Protein AF-A0A374BM95-F1 (afdb_monomer)

pLDDT: mean 81.32, std 12.07, range [50.84, 96.31]

Solvent-accessible surface area (backbone atoms only — not comparable to full-atom values): 7588 Å² total; per-residue (Å²): 91,77,47,79,44,54,56,94,93,44,78,47,76,45,83,40,52,73,68,56,47,53,52,46,40,61,73,68,69,60,84,88,61,94,84,60,52,72,67,58,49,51,50,50,50,50,54,52,45,38,73,74,55,45,39,85,86,59,47,52,64,56,69,69,45,69,76,52,47,89,35,89,76,71,86,52,97,86,51,96,81,67,72,69,40,59,63,50,66,87,69,42,97,65,4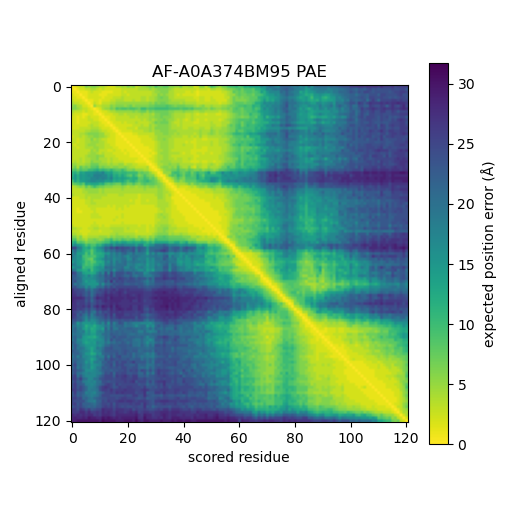7,59,79,82,39,50,70,59,51,51,54,49,53,50,52,54,50,53,56,50,52,56,58,64,75,73,110

Secondary structure (DSSP, 8-state):
-EEEEEETTEEEEEE--HHHHHHHHHHTTPPP-TT--HHHHHHHHHHHHHHHTS-TT--HHHHHHTT-----PPPPTT-S---TTSPPGGGSS-GGGGSHHHHHHHHHHHHHHHHHHHHT-

Foldseek 3Di:
DWAWADDQPDIDTDDDDPVVLVVLCVVLVPDDDPPDDPVNSVVVSNVSCCVPGVDNVPPVVCVVCVQQDQEPDDDDPPDPDDPRRDHDCVPDPDSVVVVVVVVVVVVVVVVVVVVVVVVVD

Structure (mmCIF, N/CA/C/O backbone):
data_AF-A0A374BM95-F1
#
_entry.id   AF-A0A374BM95-F1
#
loop_
_atom_site.group_PDB
_atom_site.id
_atom_site.type_symbol
_atom_site.label_atom_id
_atom_site.label_alt_id
_atom_site.label_comp_id
_atom_site.label_asym_id
_atom_site.label_entity_id
_atom_site.label_seq_id
_atom_site.pdbx_PDB_ins_code
_atom_site.Cartn_x
_atom_site.Cartn_y
_atom_site.Cartn_z
_atom_site.occupancy
_atom_site.B_iso_or_equiv
_atom_site.auth_seq_id
_atom_site.auth_comp_id
_atom_site.auth_asym_id
_atom_site.auth_atom_id
_atom_site.pdbx_PDB_model_num
ATOM 1 N N . MET A 1 1 ? -17.196 -3.790 19.573 1.00 87.88 1 MET A N 1
ATOM 2 C CA . MET A 1 1 ? -17.678 -3.116 18.343 1.00 87.88 1 MET A CA 1
ATOM 3 C C . MET A 1 1 ? -17.538 -3.993 17.095 1.00 87.88 1 MET A C 1
ATOM 5 O O . MET A 1 1 ? -16.773 -4.954 17.103 1.00 87.88 1 MET A O 1
ATOM 9 N N . LYS A 1 2 ? -18.220 -3.632 15.998 1.00 93.00 2 LYS A N 1
ATOM 10 C CA . LYS A 1 2 ? -17.984 -4.173 14.642 1.00 93.00 2 LYS A CA 1
ATOM 11 C C . LYS A 1 2 ? -17.288 -3.119 13.782 1.00 93.00 2 LYS A C 1
ATOM 13 O O . LYS A 1 2 ? -17.934 -2.155 13.382 1.00 93.00 2 LYS A O 1
ATOM 18 N N . LEU A 1 3 ? -15.999 -3.296 13.503 1.00 93.06 3 LEU A N 1
ATOM 19 C CA . LEU A 1 3 ? -15.212 -2.343 12.719 1.00 93.06 3 LEU A CA 1
ATOM 20 C C . LEU A 1 3 ? -15.367 -2.632 11.224 1.00 93.06 3 LEU A C 1
ATOM 22 O O . LEU A 1 3 ? -15.106 -3.749 10.776 1.00 93.06 3 LEU A O 1
ATOM 26 N N . LYS A 1 4 ? -15.754 -1.622 10.445 1.00 92.88 4 LYS A N 1
ATOM 27 C CA . LYS A 1 4 ? -15.789 -1.695 8.981 1.00 92.88 4 LYS A CA 1
ATOM 28 C C . LYS A 1 4 ? -14.457 -1.242 8.404 1.00 92.88 4 LYS A C 1
ATOM 30 O O . LYS A 1 4 ? -13.996 -0.132 8.671 1.00 92.88 4 LYS A O 1
ATOM 35 N N . ILE A 1 5 ? -13.864 -2.081 7.569 1.00 90.06 5 ILE A N 1
ATOM 36 C CA . ILE A 1 5 ? -12.586 -1.826 6.909 1.00 90.06 5 ILE A CA 1
ATOM 37 C C . ILE A 1 5 ? -12.803 -1.913 5.407 1.00 90.06 5 ILE A C 1
ATOM 39 O O . ILE A 1 5 ? -13.452 -2.836 4.916 1.00 90.06 5 ILE A O 1
ATOM 43 N N . ARG A 1 6 ? -12.260 -0.949 4.673 1.00 86.00 6 ARG A N 1
ATOM 44 C CA . ARG A 1 6 ? -12.233 -0.973 3.218 1.00 86.00 6 ARG A CA 1
ATOM 45 C C . ARG A 1 6 ? -10.981 -1.700 2.748 1.00 86.00 6 ARG A C 1
ATOM 47 O O . ARG A 1 6 ? -9.869 -1.283 3.058 1.00 86.00 6 ARG A O 1
ATOM 54 N N . TYR A 1 7 ? -11.173 -2.750 1.964 1.00 80.19 7 TYR A N 1
ATOM 55 C CA . TYR A 1 7 ? -10.114 -3.452 1.257 1.00 80.19 7 TYR A CA 1
ATOM 56 C C . TYR A 1 7 ? -10.366 -3.315 -0.244 1.00 80.19 7 TYR A C 1
ATOM 58 O O . TYR A 1 7 ? -11.381 -3.778 -0.761 1.00 80.19 7 TYR A O 1
ATOM 66 N N . GLU A 1 8 ? -9.476 -2.601 -0.932 1.00 74.62 8 GLU A N 1
ATOM 67 C CA . GLU A 1 8 ? -9.681 -2.140 -2.309 1.00 74.62 8 GLU A CA 1
ATOM 68 C C . GLU A 1 8 ? -11.022 -1.398 -2.510 1.00 74.62 8 GLU A C 1
ATOM 70 O O . GLU A 1 8 ? -11.179 -0.238 -2.107 1.00 74.62 8 GLU A O 1
ATOM 75 N N . ASN A 1 9 ? -11.994 -2.063 -3.136 1.00 77.94 9 ASN A N 1
ATOM 76 C CA . ASN A 1 9 ? -13.311 -1.521 -3.461 1.00 77.94 9 ASN A CA 1
ATOM 77 C C . ASN A 1 9 ? -14.431 -2.096 -2.588 1.00 77.94 9 ASN A C 1
ATOM 79 O O . ASN A 1 9 ? -15.578 -1.672 -2.723 1.00 77.94 9 ASN A O 1
ATOM 83 N N . GLU A 1 10 ? -14.112 -3.021 -1.685 1.00 83.94 10 GLU A N 1
ATOM 84 C CA . GLU A 1 10 ? -15.093 -3.739 -0.878 1.00 83.94 10 GLU A CA 1
ATOM 85 C C . GLU A 1 10 ? -14.935 -3.422 0.610 1.00 83.94 10 GLU A C 1
ATOM 87 O O . GLU A 1 10 ? -13.845 -3.126 1.101 1.00 83.94 10 GLU A O 1
ATOM 92 N N . PHE A 1 11 ? -16.047 -3.480 1.342 1.00 88.31 11 PHE A N 1
ATOM 93 C CA . PHE A 1 11 ? -16.051 -3.326 2.792 1.00 88.31 11 PHE A CA 1
ATOM 94 C C . PHE A 1 11 ? -16.173 -4.688 3.461 1.00 88.31 11 PHE A C 1
ATOM 96 O O . PHE A 1 11 ? -17.111 -5.440 3.203 1.00 88.31 11 PHE A O 1
ATOM 103 N N . GLN A 1 12 ? -15.252 -4.965 4.372 1.00 90.19 12 GLN A N 1
ATOM 104 C CA . GLN A 1 12 ? -15.289 -6.115 5.262 1.00 90.19 12 GLN A CA 1
ATOM 105 C C . GLN A 1 12 ? -15.532 -5.642 6.693 1.00 90.19 12 GLN A C 1
ATOM 107 O O . GLN A 1 12 ? -15.297 -4.481 7.029 1.00 90.19 12 GLN A O 1
ATOM 112 N N . THR A 1 13 ? -16.051 -6.529 7.537 1.00 93.81 13 THR A N 1
ATOM 113 C CA . THR A 1 13 ? -16.344 -6.211 8.938 1.00 93.81 13 THR A CA 1
ATOM 114 C C . THR A 1 13 ? -15.612 -7.187 9.841 1.00 93.81 13 THR A C 1
ATOM 116 O O . THR A 1 13 ? -15.685 -8.393 9.619 1.00 93.81 13 THR A O 1
ATOM 119 N N . ILE A 1 14 ? -14.934 -6.666 10.860 1.00 92.44 14 ILE A N 1
ATOM 120 C CA . ILE A 1 14 ? -14.226 -7.457 11.868 1.00 92.44 14 ILE A CA 1
ATOM 121 C C . ILE A 1 14 ? -14.874 -7.197 13.229 1.00 92.44 14 ILE A C 1
ATOM 123 O O . ILE A 1 14 ? -15.212 -6.059 13.564 1.00 92.44 14 ILE A O 1
ATOM 127 N N . GLU A 1 15 ? -15.083 -8.258 14.003 1.00 93.50 15 GLU A N 1
ATOM 128 C CA . GLU A 1 15 ? -15.558 -8.154 15.382 1.00 93.50 15 GLU A CA 1
ATOM 129 C C . GLU A 1 15 ? -14.369 -7.894 16.309 1.00 93.50 15 GLU A C 1
ATOM 131 O O . GLU A 1 15 ? -13.411 -8.666 16.329 1.00 93.50 15 GLU A O 1
ATOM 136 N N . LEU A 1 16 ? -14.427 -6.788 17.053 1.00 90.44 16 LEU A N 1
ATOM 137 C CA . LEU A 1 16 ? -13.424 -6.422 18.049 1.00 90.44 16 LEU A CA 1
ATOM 138 C C . LEU A 1 16 ? -13.990 -6.647 19.447 1.00 90.44 16 LEU A C 1
ATOM 140 O O . LEU A 1 16 ? -15.101 -6.195 19.763 1.00 90.44 16 LEU A O 1
ATOM 144 N N . ASP A 1 17 ? -13.201 -7.319 20.282 1.00 92.50 17 ASP A N 1
ATOM 145 C CA . ASP A 1 17 ? -13.471 -7.439 21.707 1.00 92.50 17 ASP A CA 1
ATOM 146 C C . ASP A 1 17 ? -13.206 -6.105 22.432 1.00 92.50 17 ASP A C 1
ATOM 148 O O . ASP A 1 17 ? -12.720 -5.128 21.850 1.00 92.50 17 ASP A O 1
ATOM 152 N N . ALA A 1 18 ? -13.582 -6.031 23.711 1.00 87.94 18 ALA A N 1
ATOM 153 C CA . ALA A 1 18 ? -13.440 -4.802 24.495 1.00 87.94 18 ALA A CA 1
ATOM 154 C C . ALA A 1 18 ? -11.975 -4.342 24.571 1.00 87.94 18 ALA A C 1
ATOM 156 O O . ALA A 1 18 ? -11.683 -3.168 24.371 1.00 87.94 18 ALA A O 1
ATOM 157 N N . LYS A 1 19 ? -11.049 -5.290 24.758 1.00 89.38 19 LYS A N 1
ATOM 158 C CA . LYS A 1 19 ? -9.620 -5.000 24.864 1.00 89.38 19 LYS A CA 1
ATOM 159 C C . LYS A 1 19 ? -9.053 -4.433 23.561 1.00 89.38 19 LYS A C 1
ATOM 161 O O . LYS A 1 19 ? -8.367 -3.417 23.593 1.00 89.38 19 LYS A O 1
ATOM 166 N N . ALA A 1 20 ? -9.365 -5.046 22.420 1.00 89.12 20 ALA A N 1
ATOM 167 C CA . ALA A 1 20 ? -8.939 -4.549 21.118 1.00 89.12 20 ALA A CA 1
ATOM 168 C C . ALA A 1 20 ? -9.574 -3.192 20.798 1.00 89.12 20 ALA A C 1
ATOM 170 O O . ALA A 1 20 ? -8.936 -2.360 20.165 1.00 89.12 20 ALA A O 1
ATOM 171 N N . THR A 1 21 ? -10.806 -2.942 21.251 1.00 87.00 21 THR A N 1
ATOM 172 C CA . THR A 1 21 ? -11.469 -1.638 21.091 1.00 87.00 21 THR A CA 1
ATOM 173 C C . THR A 1 21 ? -10.721 -0.536 21.856 1.00 87.00 21 THR A C 1
ATOM 175 O O . THR A 1 21 ? -10.481 0.536 21.299 1.00 87.00 21 THR A O 1
ATOM 178 N N . ASP A 1 22 ? -10.276 -0.810 23.084 1.00 86.94 22 ASP A N 1
ATOM 179 C CA . ASP A 1 22 ? -9.475 0.130 23.881 1.00 86.94 22 ASP A CA 1
ATOM 180 C C . ASP A 1 22 ? -8.078 0.350 23.275 1.00 86.94 22 ASP A C 1
ATOM 182 O O . ASP A 1 22 ? -7.613 1.485 23.153 1.00 86.94 22 ASP A O 1
ATOM 186 N N . GLU A 1 23 ? -7.414 -0.721 22.829 1.00 89.12 23 GLU A N 1
ATOM 187 C CA . GLU A 1 23 ? -6.131 -0.629 22.117 1.00 89.12 23 GLU A CA 1
ATOM 188 C C . GLU A 1 23 ? -6.268 0.207 20.836 1.00 89.12 23 GLU A C 1
ATOM 190 O O . GLU A 1 23 ? -5.408 1.040 20.536 1.00 89.12 23 GLU A O 1
ATOM 195 N N . MET A 1 24 ? -7.373 0.049 20.105 1.00 88.38 24 MET A N 1
ATOM 196 C CA . MET A 1 24 ? -7.688 0.826 18.908 1.00 88.38 24 MET A CA 1
ATOM 197 C C . MET A 1 24 ? -7.868 2.315 19.214 1.00 88.38 24 MET A C 1
ATOM 199 O O . MET A 1 24 ? -7.357 3.160 18.479 1.00 88.38 24 MET A O 1
ATOM 203 N N . TRP A 1 25 ? -8.561 2.641 20.307 1.00 88.88 25 TRP A N 1
ATOM 204 C CA . TRP A 1 25 ? -8.761 4.018 20.763 1.00 88.88 25 TRP A CA 1
ATOM 205 C C . TRP A 1 25 ? -7.428 4.731 21.004 1.00 88.88 25 TRP A C 1
ATOM 207 O O . TRP A 1 25 ? -7.201 5.834 20.500 1.00 88.88 25 TRP A O 1
ATOM 217 N N . VAL A 1 26 ? -6.517 4.061 21.718 1.00 88.06 26 VAL A N 1
ATOM 218 C CA . VAL A 1 26 ? -5.157 4.556 21.973 1.00 88.06 26 VAL A CA 1
ATOM 219 C C . VAL A 1 26 ? -4.368 4.672 20.667 1.00 88.06 26 VAL A C 1
ATOM 221 O O . VAL A 1 26 ? -3.720 5.689 20.424 1.00 88.06 26 VAL A O 1
ATOM 224 N N . SER A 1 27 ? -4.458 3.666 19.794 1.00 88.12 27 SER A N 1
ATOM 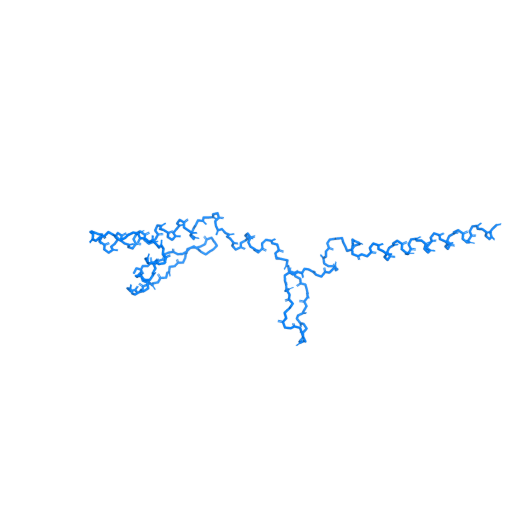225 C CA . SER A 1 27 ? -3.748 3.633 18.507 1.00 88.12 27 SER A CA 1
ATOM 226 C C . SER A 1 27 ? -4.148 4.784 17.581 1.00 88.12 27 SER A C 1
ATOM 228 O O . SER A 1 27 ? -3.307 5.339 16.876 1.00 88.12 27 SER A O 1
ATOM 230 N N . LEU A 1 28 ? -5.424 5.169 17.603 1.00 87.75 28 LEU A N 1
ATOM 231 C CA . LEU A 1 28 ? -5.970 6.274 16.814 1.00 87.75 28 LEU A CA 1
ATOM 232 C C . LEU A 1 28 ? -5.760 7.647 17.469 1.00 87.75 28 LEU A C 1
ATOM 234 O O . LEU A 1 28 ? -6.156 8.653 16.883 1.00 87.75 28 LEU A O 1
ATOM 238 N N . SER A 1 29 ? -5.108 7.700 18.639 1.00 87.88 29 SER A N 1
ATOM 239 C CA . SER A 1 29 ? -4.824 8.938 19.379 1.00 87.88 29 SER A CA 1
ATOM 240 C C . SER A 1 29 ? -6.080 9.785 19.608 1.00 87.88 29 SER A C 1
ATOM 242 O O . SER A 1 29 ? -6.075 10.994 19.380 1.00 87.88 29 SER A O 1
ATOM 244 N N . LEU A 1 30 ? -7.177 9.134 20.003 1.00 86.12 30 LEU A N 1
ATOM 245 C CA . LEU A 1 30 ? -8.449 9.801 20.265 1.00 86.12 30 LEU A CA 1
ATOM 246 C C . LEU A 1 30 ? -8.468 10.406 21.671 1.00 86.12 30 LEU A C 1
ATOM 248 O O . LEU A 1 30 ? -8.124 9.740 22.651 1.00 86.12 30 LEU A O 1
ATOM 252 N N . ASP A 1 31 ? -8.900 11.663 21.762 1.00 81.50 31 ASP A N 1
ATOM 253 C CA . ASP A 1 31 ? -9.038 12.368 23.035 1.00 81.50 31 ASP A CA 1
ATOM 254 C C . ASP A 1 31 ? -10.092 11.687 23.916 1.00 81.50 31 ASP A C 1
ATOM 256 O O . ASP A 1 31 ? -11.180 11.342 23.457 1.00 81.50 31 ASP A O 1
ATOM 260 N N . CYS A 1 32 ? -9.762 11.482 25.191 1.00 65.19 32 CYS A N 1
ATOM 261 C CA . CYS A 1 32 ? -10.669 10.861 26.149 1.00 65.19 32 CYS A CA 1
ATOM 262 C C . CYS A 1 32 ? -11.636 11.912 26.702 1.00 65.19 32 CYS A C 1
ATOM 264 O O . CYS A 1 32 ? -11.207 12.844 27.381 1.00 65.19 32 CYS A O 1
ATOM 266 N N . ASP A 1 33 ? -12.930 11.741 26.441 1.00 71.81 33 ASP A N 1
ATOM 267 C CA . ASP A 1 33 ? -13.988 12.458 27.149 1.00 71.81 33 ASP A CA 1
ATOM 268 C C . ASP A 1 33 ? -14.712 11.471 28.075 1.00 71.81 33 ASP A C 1
ATOM 270 O O . ASP A 1 33 ? -15.293 10.474 27.632 1.00 71.81 33 ASP A O 1
ATOM 274 N N . ASP A 1 34 ? -14.633 11.735 29.381 1.00 68.00 34 ASP A N 1
ATOM 275 C CA . ASP A 1 34 ? -15.210 10.897 30.439 1.00 68.00 34 ASP A CA 1
ATOM 276 C C . ASP A 1 34 ? -16.746 10.824 30.366 1.00 68.00 34 ASP A C 1
ATOM 278 O O . ASP A 1 34 ? -17.346 9.926 30.956 1.00 68.00 34 ASP A O 1
ATOM 282 N N . ASN A 1 35 ? -17.391 11.728 29.618 1.00 75.56 35 ASN A N 1
ATOM 283 C CA . ASN A 1 35 ? -18.844 11.746 29.439 1.00 75.56 35 ASN A CA 1
ATOM 284 C C . ASN A 1 35 ? -19.337 10.979 28.203 1.00 75.56 35 ASN A C 1
ATOM 286 O O . ASN A 1 35 ? -20.548 10.916 27.985 1.00 75.56 35 ASN A O 1
ATOM 290 N N . MET A 1 36 ? -18.445 10.400 27.393 1.00 78.44 36 MET A N 1
ATOM 291 C CA . MET A 1 36 ? -18.857 9.675 26.190 1.00 78.44 36 MET A CA 1
ATOM 292 C C . MET A 1 36 ? -19.421 8.294 26.510 1.00 78.44 36 MET A C 1
ATOM 294 O O . MET A 1 36 ? -18.798 7.467 27.186 1.00 78.44 36 MET A O 1
ATOM 298 N N . THR A 1 37 ? -20.582 8.011 25.931 1.00 85.62 37 THR A N 1
ATOM 299 C CA . THR A 1 37 ? -21.182 6.679 25.921 1.00 85.62 37 THR A CA 1
ATOM 300 C C . THR A 1 37 ? -20.356 5.702 25.080 1.00 85.62 37 THR A C 1
ATOM 302 O O . THR A 1 37 ? -19.570 6.089 24.213 1.00 85.62 37 THR A O 1
ATOM 305 N N . GLN A 1 38 ? -20.550 4.400 25.310 1.00 83.88 38 GLN A N 1
ATOM 306 C CA . GLN A 1 38 ? -19.851 3.362 24.547 1.00 83.88 38 GLN A CA 1
ATOM 307 C C . GLN A 1 38 ? -20.130 3.471 23.040 1.00 83.88 38 GLN A C 1
ATOM 309 O O . GLN A 1 38 ? -19.211 3.335 22.240 1.00 83.88 38 GLN A O 1
ATOM 314 N N . GLU A 1 39 ? -21.371 3.761 22.644 1.00 86.50 39 GLU A N 1
ATOM 315 C CA . GLU A 1 39 ? -21.749 3.904 21.232 1.00 86.50 39 GLU A CA 1
ATOM 316 C C . GLU A 1 39 ? -21.048 5.095 20.565 1.00 86.50 39 GLU A C 1
ATOM 318 O O . GLU A 1 39 ? -20.546 4.974 19.448 1.00 86.50 39 GLU A O 1
ATOM 323 N N . GLU A 1 40 ? -20.941 6.228 21.262 1.00 88.81 40 GLU A N 1
ATOM 324 C CA . GLU A 1 40 ? -20.216 7.401 20.762 1.00 88.81 40 GLU A CA 1
ATOM 325 C C . GLU A 1 40 ? -18.723 7.111 20.598 1.00 88.81 40 GLU A C 1
ATOM 327 O O . GLU A 1 40 ? -18.112 7.561 19.624 1.00 88.81 40 GLU A O 1
ATOM 332 N N . LYS A 1 41 ? -18.137 6.317 21.503 1.00 85.81 41 LYS A N 1
ATOM 333 C CA . LYS A 1 41 ? -16.750 5.862 21.369 1.00 85.81 41 LYS A CA 1
ATOM 334 C C . LYS A 1 41 ? -16.578 4.969 20.141 1.00 85.81 41 LYS A C 1
ATOM 336 O O . LYS A 1 41 ? -15.717 5.222 19.300 1.00 85.81 41 LYS A O 1
ATOM 341 N N . GLU A 1 42 ? -17.426 3.959 19.973 1.00 90.62 42 GLU A N 1
ATOM 342 C CA . GLU A 1 42 ? -17.363 3.078 18.801 1.00 90.62 42 GLU A C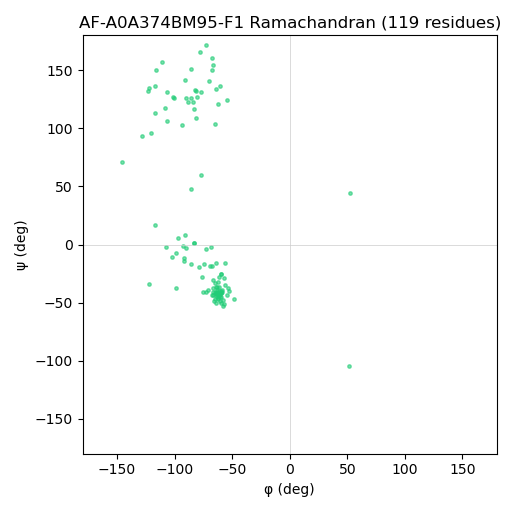A 1
ATOM 343 C C . GLU A 1 42 ? -17.521 3.865 17.486 1.00 90.62 42 GLU A C 1
ATOM 345 O O . GLU A 1 42 ? -16.791 3.625 16.518 1.00 90.62 42 GLU A O 1
ATOM 350 N N . GLN A 1 43 ? -18.403 4.868 17.465 1.00 91.31 43 GLN A N 1
ATOM 351 C CA . GLN A 1 43 ? -18.592 5.747 16.313 1.00 91.31 43 GLN A CA 1
ATOM 352 C C . GLN A 1 43 ? -17.366 6.633 16.044 1.00 91.31 43 GLN A C 1
ATOM 354 O O . GLN A 1 43 ? -16.980 6.813 14.886 1.00 91.31 43 GLN A O 1
ATOM 359 N N . ALA A 1 44 ? -16.728 7.175 17.084 1.00 91.38 44 ALA A N 1
ATOM 360 C CA . ALA A 1 44 ? -15.515 7.978 16.950 1.00 91.38 44 ALA A CA 1
ATOM 361 C C . ALA A 1 44 ? -14.340 7.153 16.401 1.00 91.38 44 ALA A C 1
ATOM 363 O O . ALA A 1 44 ? -13.655 7.615 15.484 1.00 91.38 44 ALA A O 1
ATOM 364 N N . ILE A 1 45 ? -14.168 5.912 16.876 1.00 92.00 45 ILE A N 1
ATOM 365 C CA . ILE A 1 45 ? -13.185 4.959 16.335 1.00 92.00 45 ILE A CA 1
ATOM 366 C C . ILE A 1 45 ? -13.436 4.737 14.845 1.00 92.00 45 ILE A C 1
ATOM 368 O O . ILE A 1 45 ? -12.514 4.880 14.040 1.00 92.00 45 ILE A O 1
ATOM 372 N N . GLN A 1 46 ? -14.677 4.424 14.457 1.00 94.12 46 GLN A N 1
ATOM 373 C CA . GLN A 1 46 ? -15.003 4.162 13.056 1.00 94.12 46 GLN A CA 1
ATOM 374 C C . GLN A 1 46 ? -14.741 5.391 12.175 1.00 94.12 46 GLN A C 1
ATOM 376 O O . GLN A 1 46 ? -14.127 5.266 11.119 1.00 94.12 46 GLN A O 1
ATOM 381 N N . ASN A 1 47 ? -15.134 6.585 12.623 1.00 92.56 47 ASN A N 1
ATOM 382 C CA . ASN A 1 47 ? -14.921 7.827 11.877 1.00 92.56 47 ASN A CA 1
ATOM 383 C C . ASN A 1 47 ? -13.426 8.143 11.693 1.00 92.56 47 ASN A C 1
ATOM 385 O O . ASN A 1 47 ? -13.002 8.570 10.614 1.00 92.56 47 ASN A O 1
ATOM 389 N N . ALA A 1 48 ? -12.617 7.947 12.736 1.00 92.00 48 ALA A N 1
ATOM 390 C CA . ALA A 1 48 ? -11.175 8.154 12.671 1.00 92.00 48 ALA A CA 1
ATOM 391 C C . ALA A 1 48 ? -10.502 7.133 11.746 1.00 92.00 48 ALA A C 1
ATOM 393 O O . ALA A 1 48 ? -9.703 7.516 10.885 1.00 92.00 48 ALA A O 1
ATOM 394 N N . TRP A 1 49 ? -10.900 5.862 11.842 1.00 90.50 49 TRP A N 1
ATOM 395 C CA . TRP A 1 49 ? -10.447 4.812 10.937 1.00 90.50 49 TRP A CA 1
ATOM 396 C C . TRP A 1 49 ? -10.815 5.117 9.484 1.00 90.50 49 TRP A C 1
ATOM 398 O O . TRP A 1 49 ? -9.966 5.031 8.597 1.00 90.50 49 TRP A O 1
ATOM 408 N N . ASP A 1 50 ? -12.046 5.557 9.225 1.00 89.88 50 ASP A N 1
ATOM 409 C CA . ASP A 1 50 ? -12.498 5.894 7.878 1.00 89.88 50 ASP A CA 1
ATOM 410 C C . ASP A 1 50 ? -11.681 7.039 7.278 1.00 89.88 50 ASP A C 1
ATOM 412 O O . ASP A 1 50 ? -11.257 6.993 6.119 1.00 89.88 50 ASP A O 1
ATOM 416 N N . LYS A 1 51 ? -11.407 8.058 8.097 1.00 88.31 51 LYS A N 1
ATOM 417 C CA . LYS A 1 51 ? -10.622 9.227 7.705 1.00 88.31 51 LYS A CA 1
ATOM 418 C C . LYS A 1 51 ? -9.164 8.881 7.420 1.00 88.31 51 LYS A C 1
ATOM 420 O O . LYS A 1 51 ? -8.561 9.584 6.611 1.00 88.31 51 LYS A O 1
ATOM 425 N N . GLN A 1 52 ? -8.588 7.874 8.067 1.00 84.88 52 GLN A N 1
ATOM 426 C CA . GLN A 1 52 ? -7.169 7.549 7.924 1.00 84.88 52 GLN A CA 1
ATOM 427 C C . GLN A 1 52 ? -6.910 6.401 6.942 1.00 84.88 52 GLN A C 1
ATOM 429 O O . GLN A 1 52 ? -5.948 6.466 6.178 1.00 84.88 52 GLN A O 1
ATOM 434 N N . TYR A 1 53 ? -7.784 5.395 6.923 1.00 84.12 53 TYR A N 1
ATOM 435 C CA . TYR A 1 53 ? -7.552 4.122 6.240 1.00 84.12 53 TYR A CA 1
ATOM 436 C C . TYR A 1 53 ? -8.616 3.773 5.190 1.00 84.12 53 TYR A C 1
ATOM 438 O O . TYR A 1 53 ? -8.247 3.231 4.153 1.00 84.12 53 TYR A O 1
ATOM 446 N N . ASN A 1 54 ? -9.899 4.130 5.369 1.00 87.25 54 ASN A N 1
ATOM 447 C CA . ASN A 1 54 ? -10.949 3.769 4.390 1.00 87.25 54 ASN A CA 1
ATOM 448 C C . ASN A 1 54 ? -11.199 4.819 3.287 1.00 87.25 54 ASN A C 1
ATOM 450 O O . ASN A 1 54 ? -12.153 4.684 2.508 1.00 87.25 54 ASN A O 1
ATOM 454 N N . ARG A 1 55 ? -10.371 5.868 3.178 1.00 81.62 55 ARG A N 1
ATOM 455 C CA . ARG A 1 55 ? -10.525 6.860 2.101 1.00 81.62 55 ARG A CA 1
ATOM 456 C C . ARG A 1 55 ? -10.370 6.198 0.723 1.00 81.62 55 ARG A C 1
ATOM 458 O O . ARG A 1 55 ? -9.406 5.461 0.527 1.00 81.62 55 ARG A O 1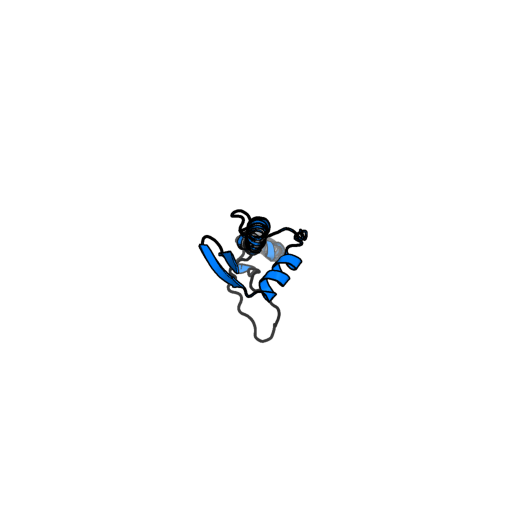
ATOM 465 N N . PRO A 1 56 ? -11.236 6.522 -0.260 1.00 70.56 56 PRO A N 1
ATOM 466 C CA . PRO A 1 56 ? -11.119 6.003 -1.629 1.00 70.56 56 PRO A CA 1
ATOM 467 C C . PRO A 1 56 ? -9.764 6.316 -2.265 1.00 70.56 56 PRO A C 1
ATOM 469 O O . PRO A 1 56 ? -9.215 5.498 -2.996 1.00 70.56 56 PRO A O 1
ATOM 472 N N . ASP A 1 57 ? -9.215 7.484 -1.938 1.00 65.94 57 ASP A N 1
ATOM 473 C CA . ASP A 1 57 ? -7.973 7.984 -2.522 1.00 65.94 57 ASP A CA 1
ATOM 474 C C . ASP A 1 57 ? -6.730 7.339 -1.892 1.00 65.94 57 ASP A C 1
ATOM 476 O O . ASP A 1 57 ? -5.652 7.340 -2.487 1.00 65.94 57 ASP A O 1
ATOM 480 N N . TYR A 1 58 ? -6.870 6.751 -0.696 1.00 57.16 58 TYR A N 1
ATOM 48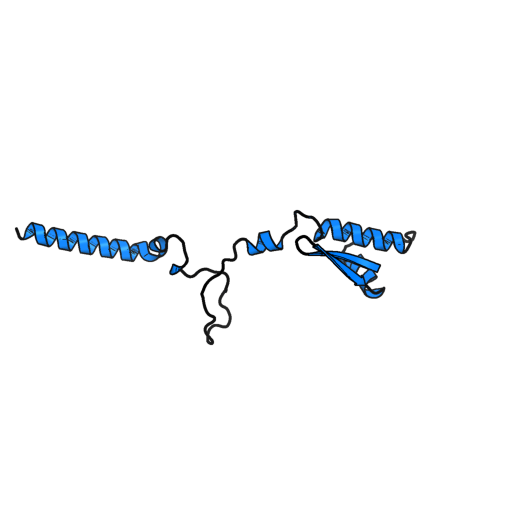1 C CA . TYR A 1 58 ? -5.810 6.018 -0.001 1.00 57.16 58 TYR A CA 1
ATOM 482 C C . TYR A 1 58 ? -5.770 4.559 -0.455 1.00 57.16 58 TYR A C 1
ATOM 484 O O . TYR A 1 58 ? -5.594 3.628 0.325 1.00 57.16 58 TYR A O 1
ATOM 492 N N . ASN A 1 59 ? -5.803 4.356 -1.769 1.00 58.31 59 ASN A N 1
ATOM 493 C CA . ASN A 1 59 ? -5.289 3.136 -2.362 1.00 58.31 59 ASN A CA 1
ATOM 494 C C . ASN A 1 59 ? -3.747 3.186 -2.395 1.00 58.31 59 ASN A C 1
ATOM 496 O O . ASN A 1 59 ? -3.096 3.170 -3.445 1.00 58.31 59 ASN A O 1
ATOM 500 N N . ASN A 1 60 ? -3.146 3.315 -1.208 1.00 59.09 60 ASN A N 1
ATOM 501 C CA . ASN A 1 60 ? -1.695 3.344 -1.039 1.00 59.09 60 ASN A CA 1
ATOM 502 C C . ASN A 1 60 ? -1.053 2.061 -1.550 1.00 59.09 60 ASN A C 1
ATOM 504 O O . ASN A 1 60 ? 0.097 2.104 -1.974 1.00 59.09 60 ASN A O 1
ATOM 508 N N . TRP A 1 61 ? -1.801 0.955 -1.567 1.00 63.03 61 TRP A N 1
ATOM 509 C CA . TRP A 1 61 ? -1.364 -0.286 -2.182 1.00 63.03 61 TRP A CA 1
ATOM 510 C C . TRP A 1 61 ? -1.034 -0.081 -3.657 1.00 63.03 61 TRP A C 1
ATOM 512 O O . TRP A 1 61 ? 0.090 -0.353 -4.067 1.00 63.03 61 TRP A O 1
ATOM 522 N N . HIS A 1 62 ? -1.937 0.495 -4.451 1.00 63.78 62 HIS A N 1
ATOM 523 C CA . HIS A 1 62 ? -1.623 0.789 -5.847 1.00 63.78 62 HIS A CA 1
ATOM 524 C C . HIS A 1 62 ? -0.538 1.857 -5.976 1.00 63.78 62 HIS A C 1
ATOM 526 O O . HIS A 1 62 ? 0.337 1.717 -6.819 1.00 63.78 62 HIS A O 1
ATOM 532 N N . LYS A 1 63 ? -0.509 2.892 -5.125 1.00 65.00 63 LYS A N 1
ATOM 533 C CA . LYS A 1 63 ? 0.566 3.904 -5.167 1.00 65.00 63 LYS A CA 1
ATOM 534 C C . LYS A 1 63 ? 1.950 3.300 -4.900 1.00 65.00 63 LYS A C 1
ATOM 536 O O . LYS A 1 63 ? 2.910 3.706 -5.556 1.00 65.00 63 LYS A O 1
ATOM 541 N N . PHE A 1 64 ? 2.044 2.367 -3.957 1.00 66.12 64 PHE A N 1
ATOM 542 C CA . PHE A 1 64 ? 3.268 1.670 -3.566 1.00 66.12 64 PHE A CA 1
ATOM 543 C C . PHE A 1 64 ? 3.672 0.610 -4.597 1.00 66.12 64 PHE A C 1
ATOM 545 O O . PHE A 1 64 ? 4.841 0.523 -4.958 1.00 66.12 64 PHE A O 1
ATOM 552 N N . ASN A 1 65 ? 2.703 -0.130 -5.141 1.00 67.88 65 ASN A N 1
ATOM 553 C CA . ASN A 1 65 ? 2.948 -1.196 -6.110 1.00 67.88 65 ASN A CA 1
ATOM 554 C C . ASN A 1 65 ? 2.924 -0.724 -7.579 1.00 67.88 65 ASN A C 1
ATOM 556 O O . ASN A 1 65 ? 3.237 -1.520 -8.452 1.00 67.88 65 ASN A O 1
ATOM 560 N N . ARG A 1 66 ? 2.630 0.551 -7.895 1.00 66.00 66 ARG A N 1
ATOM 561 C CA . ARG A 1 66 ? 2.571 1.040 -9.297 1.00 66.00 66 ARG A CA 1
ATOM 562 C C . ARG A 1 66 ? 3.878 0.883 -10.074 1.00 66.00 66 ARG A C 1
ATOM 564 O O . ARG A 1 66 ? 3.854 0.868 -11.297 1.00 66.00 66 ARG A O 1
ATOM 571 N N . HIS A 1 67 ? 5.000 0.848 -9.357 1.00 68.19 67 HIS A N 1
ATOM 572 C CA . HIS A 1 67 ? 6.344 0.715 -9.925 1.00 68.19 67 HIS A CA 1
ATOM 573 C C . HIS A 1 67 ? 6.868 -0.713 -9.863 1.00 68.19 67 HIS A C 1
ATOM 575 O O . HIS A 1 67 ? 7.940 -0.989 -10.388 1.0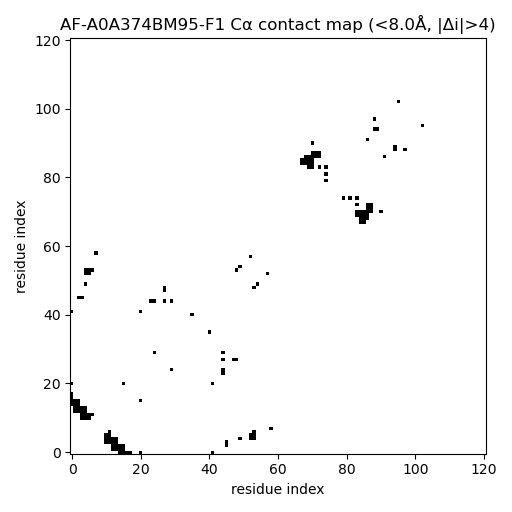0 68.19 67 HIS A O 1
ATOM 581 N N . ARG A 1 68 ? 6.138 -1.608 -9.193 1.00 69.25 68 ARG A N 1
ATOM 582 C CA . ARG A 1 68 ? 6.513 -3.009 -9.100 1.00 69.25 68 ARG A CA 1
ATOM 583 C C . ARG A 1 68 ? 6.065 -3.694 -10.380 1.00 69.25 68 ARG A C 1
ATOM 585 O O . ARG A 1 68 ? 4.869 -3.827 -10.636 1.00 69.25 68 ARG A O 1
ATOM 592 N N . GLY A 1 69 ? 7.038 -4.045 -11.212 1.00 67.12 69 GLY A N 1
ATOM 593 C CA . GLY A 1 69 ? 6.805 -4.830 -12.413 1.00 67.12 69 GLY A CA 1
ATOM 594 C C . GLY A 1 69 ? 6.634 -6.309 -12.079 1.00 67.12 69 GLY A C 1
ATOM 595 O O . GLY A 1 69 ? 6.972 -6.762 -10.988 1.00 67.12 69 GLY A O 1
ATOM 596 N N . PHE A 1 70 ? 6.131 -7.068 -13.049 1.00 68.12 70 PHE A N 1
ATOM 597 C CA . PHE A 1 70 ? 6.229 -8.523 -13.030 1.00 68.12 70 PHE A CA 1
ATOM 598 C C . PHE A 1 70 ? 7.480 -8.910 -13.816 1.00 68.12 70 PHE A C 1
ATOM 600 O O . PHE A 1 70 ? 7.470 -8.853 -15.046 1.00 68.12 70 PHE A O 1
ATOM 607 N N . THR A 1 71 ? 8.556 -9.262 -13.118 1.00 73.75 71 THR A N 1
ATOM 608 C CA . THR A 1 71 ? 9.743 -9.841 -13.756 1.00 73.75 71 THR A CA 1
ATOM 609 C C . THR A 1 71 ? 9.587 -11.355 -13.908 1.00 73.75 71 THR A C 1
ATOM 611 O O . THR A 1 71 ? 8.929 -12.020 -13.109 1.00 73.75 71 THR A O 1
ATOM 614 N N . ARG A 1 72 ? 10.218 -11.931 -14.931 1.00 74.56 72 ARG A N 1
ATOM 615 C CA . ARG A 1 72 ? 10.383 -13.381 -15.107 1.00 74.56 72 ARG A CA 1
ATOM 616 C C . ARG A 1 72 ? 11.574 -13.929 -14.318 1.00 74.56 72 ARG A C 1
ATOM 618 O O . ARG A 1 72 ? 11.862 -15.124 -14.424 1.00 74.56 72 ARG A O 1
ATOM 625 N N . LYS A 1 73 ? 12.293 -13.081 -13.573 1.00 71.81 73 LYS A N 1
ATOM 626 C CA . LYS A 1 73 ? 13.433 -13.472 -12.739 1.00 71.81 73 LYS A CA 1
ATOM 627 C C . LYS A 1 73 ? 13.015 -14.588 -11.782 1.00 71.81 73 LYS A C 1
ATOM 629 O O . LYS A 1 73 ? 12.050 -14.459 -11.037 1.00 71.81 73 LYS A O 1
ATOM 634 N N . LYS A 1 74 ? 13.736 -15.706 -11.828 1.00 66.62 74 LYS A N 1
ATOM 635 C CA . LYS A 1 74 ? 13.553 -16.819 -10.892 1.00 66.62 74 LYS A CA 1
ATOM 636 C C . LYS A 1 74 ? 14.486 -16.618 -9.706 1.00 66.62 74 LYS A C 1
ATOM 638 O O . LYS A 1 74 ? 15.626 -16.197 -9.904 1.00 66.62 74 LYS A O 1
ATOM 643 N N . LEU A 1 75 ? 14.014 -16.936 -8.503 1.00 62.59 75 LEU A N 1
ATOM 644 C CA . LEU A 1 75 ? 14.875 -16.992 -7.328 1.00 62.59 75 LEU A CA 1
ATOM 645 C C . LEU A 1 75 ? 15.932 -18.081 -7.559 1.00 62.59 75 LEU A C 1
ATOM 647 O O . LEU A 1 75 ? 15.586 -19.236 -7.809 1.00 62.59 75 LEU A O 1
ATOM 651 N N . ASP A 1 76 ? 17.208 -17.709 -7.532 1.00 62.31 76 ASP A N 1
ATOM 652 C CA . ASP A 1 76 ? 18.302 -18.678 -7.518 1.00 62.31 76 ASP A CA 1
ATOM 653 C C . ASP A 1 76 ? 18.478 -19.156 -6.070 1.00 62.31 76 ASP A C 1
ATOM 655 O O . ASP A 1 76 ? 18.532 -18.328 -5.158 1.00 62.31 76 ASP A O 1
ATOM 659 N N . GLU A 1 77 ? 18.580 -20.469 -5.835 1.00 61.56 77 GLU A N 1
ATOM 660 C CA . GLU A 1 77 ? 18.684 -21.076 -4.490 1.00 61.56 77 GLU A CA 1
ATOM 661 C C . GLU A 1 77 ? 19.874 -20.529 -3.674 1.00 61.56 77 GLU A C 1
ATOM 663 O O . GLU A 1 77 ? 19.944 -20.698 -2.457 1.00 61.56 77 GLU A O 1
ATOM 668 N N . LYS A 1 78 ? 20.823 -19.857 -4.337 1.00 62.09 78 LYS A N 1
ATOM 669 C CA . LYS A 1 78 ? 22.005 -19.235 -3.730 1.00 62.09 78 LYS A CA 1
ATOM 670 C C . LYS A 1 78 ? 21.831 -17.770 -3.320 1.00 62.09 78 LYS A C 1
ATOM 672 O O . LYS A 1 78 ? 22.691 -17.267 -2.596 1.00 62.09 78 LYS A O 1
ATOM 677 N N . ILE A 1 79 ? 20.784 -17.068 -3.763 1.00 57.69 79 ILE A N 1
ATOM 678 C CA . ILE A 1 79 ? 20.619 -15.626 -3.522 1.00 57.69 79 ILE A CA 1
ATOM 679 C C . ILE A 1 79 ? 19.322 -15.378 -2.747 1.00 57.69 79 ILE A C 1
ATOM 681 O O . ILE A 1 79 ? 18.245 -15.247 -3.313 1.00 57.69 79 ILE A O 1
ATOM 685 N N . ASN A 1 80 ? 19.449 -15.262 -1.424 1.00 56.44 80 ASN A N 1
ATOM 686 C CA . ASN A 1 80 ? 18.321 -15.097 -0.496 1.00 56.44 80 ASN A CA 1
ATOM 687 C C . ASN A 1 80 ? 17.643 -13.709 -0.530 1.00 56.44 80 ASN A C 1
ATOM 689 O O . ASN A 1 80 ? 16.675 -13.495 0.193 1.00 56.44 80 ASN A O 1
ATOM 693 N N . ALA A 1 81 ? 18.148 -12.750 -1.313 1.00 56.78 81 ALA A N 1
ATOM 694 C CA . ALA A 1 81 ? 17.625 -11.383 -1.356 1.00 56.78 81 ALA A CA 1
ATOM 695 C C . ALA A 1 81 ? 17.745 -10.794 -2.765 1.00 56.78 81 ALA A C 1
ATOM 697 O O . ALA A 1 81 ? 18.589 -9.942 -3.036 1.00 56.78 81 ALA A O 1
ATOM 698 N N . VAL A 1 82 ? 16.926 -11.293 -3.684 1.00 59.69 82 VAL A N 1
ATOM 699 C CA . VAL A 1 82 ? 16.722 -10.655 -4.984 1.00 59.69 82 VAL A CA 1
ATOM 700 C C . VAL A 1 82 ? 15.409 -9.891 -4.910 1.00 59.69 82 VAL A C 1
ATOM 702 O O . VAL A 1 82 ? 14.393 -10.478 -4.553 1.00 59.69 82 VAL A O 1
ATOM 705 N N . ASP A 1 83 ? 15.423 -8.598 -5.235 1.00 64.88 83 ASP A N 1
ATOM 706 C CA . ASP A 1 83 ? 14.181 -7.852 -5.431 1.00 64.88 83 ASP A CA 1
ATOM 707 C C . ASP A 1 83 ? 13.451 -8.435 -6.652 1.00 64.88 83 ASP A C 1
ATOM 709 O O . ASP A 1 83 ? 13.868 -8.248 -7.797 1.00 64.88 83 ASP A O 1
ATOM 713 N N . GLU A 1 84 ? 12.398 -9.212 -6.390 1.00 66.12 84 GLU A N 1
ATOM 714 C CA . GLU A 1 84 ? 11.534 -9.834 -7.400 1.00 66.12 84 GLU A CA 1
ATOM 715 C C . GLU A 1 84 ? 10.692 -8.806 -8.169 1.00 66.12 84 GLU A C 1
ATOM 717 O O . GLU A 1 84 ? 9.937 -9.178 -9.060 1.00 66.12 84 GLU A O 1
ATOM 722 N N . PHE A 1 85 ? 10.776 -7.516 -7.841 1.00 70.19 85 PHE A N 1
ATOM 723 C CA . PHE A 1 85 ? 10.016 -6.476 -8.530 1.00 70.19 85 PHE A CA 1
ATOM 724 C C . PHE A 1 85 ? 10.849 -5.671 -9.532 1.00 70.19 85 PHE A C 1
ATOM 726 O O . PHE A 1 85 ? 10.268 -4.929 -10.331 1.00 70.19 85 PHE A O 1
ATOM 733 N N . GLU A 1 86 ? 12.179 -5.816 -9.526 1.00 74.00 86 GLU A N 1
ATOM 734 C CA . GLU A 1 86 ? 13.045 -5.199 -10.533 1.00 74.00 86 GLU A CA 1
ATOM 735 C C . GLU A 1 86 ? 13.061 -6.024 -11.834 1.00 74.00 86 GLU A C 1
ATOM 737 O O . GLU A 1 86 ? 13.351 -7.225 -11.796 1.00 74.00 86 GLU A O 1
ATOM 742 N N . PRO A 1 87 ? 12.783 -5.406 -13.000 1.00 78.56 87 PRO A N 1
ATOM 743 C CA . PRO A 1 87 ? 12.815 -6.097 -14.285 1.00 78.56 87 PRO A CA 1
ATOM 744 C C . PRO A 1 87 ? 14.240 -6.515 -14.667 1.00 78.56 87 PRO A C 1
ATOM 746 O O . PRO A 1 87 ? 15.221 -5.839 -14.348 1.00 78.56 87 PRO A O 1
ATOM 749 N N . LEU A 1 88 ? 14.359 -7.614 -15.412 1.00 81.12 88 LEU A N 1
ATOM 750 C CA . LEU A 1 88 ? 15.611 -7.975 -16.077 1.00 81.12 88 LEU A CA 1
ATOM 751 C C . LEU A 1 88 ? 15.933 -6.952 -17.176 1.00 81.12 88 LEU A C 1
ATOM 753 O O . LEU A 1 88 ? 15.030 -6.352 -17.754 1.00 81.12 88 LEU A O 1
ATOM 757 N N . ILE A 1 89 ? 17.215 -6.802 -17.521 1.00 85.12 89 ILE A N 1
ATOM 758 C CA . ILE A 1 89 ? 17.659 -5.909 -18.611 1.00 85.12 89 ILE A CA 1
ATOM 759 C C . ILE A 1 89 ? 16.897 -6.206 -19.917 1.00 85.12 89 ILE A C 1
ATOM 761 O O . ILE A 1 89 ? 16.452 -5.291 -20.602 1.00 85.12 89 ILE A O 1
ATOM 765 N N . GLU A 1 90 ? 16.668 -7.488 -20.212 1.00 82.31 90 GLU A N 1
ATOM 766 C CA . GLU A 1 90 ? 15.918 -7.961 -21.386 1.00 82.31 90 GLU A CA 1
ATOM 767 C C . GLU A 1 90 ? 14.418 -7.612 -21.359 1.00 82.31 90 GLU A C 1
ATOM 769 O O . GLU A 1 90 ? 13.747 -7.660 -22.388 1.00 82.31 90 GLU A O 1
ATOM 774 N N . GLU A 1 91 ? 13.868 -7.291 -20.187 1.00 83.88 91 GLU A N 1
ATOM 775 C CA . GLU A 1 91 ? 12.454 -6.945 -20.000 1.00 83.88 91 GLU 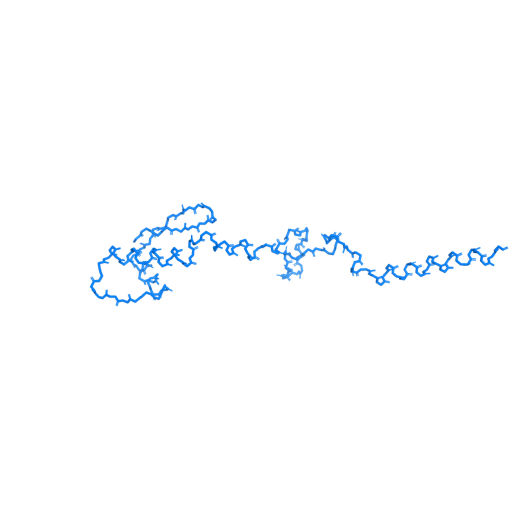A CA 1
ATOM 776 C C . GLU A 1 91 ? 12.199 -5.439 -20.112 1.00 83.88 91 GLU A C 1
ATOM 778 O O . GLU A 1 91 ? 11.047 -5.006 -20.211 1.00 83.88 91 GLU A O 1
ATOM 783 N N . VAL A 1 92 ? 13.260 -4.630 -20.110 1.00 84.25 92 VAL A N 1
ATOM 784 C CA . VAL A 1 92 ? 13.165 -3.189 -20.332 1.00 84.25 92 VAL A CA 1
ATOM 785 C C . VAL A 1 92 ? 12.793 -2.931 -21.793 1.00 84.25 92 VAL A C 1
ATOM 787 O O . VAL A 1 92 ? 13.269 -3.604 -22.702 1.00 84.25 92 VAL A O 1
ATOM 790 N N . ARG A 1 93 ? 11.930 -1.933 -22.036 1.00 85.62 93 ARG A N 1
ATOM 791 C CA . ARG A 1 93 ? 11.450 -1.581 -23.389 1.00 85.62 93 ARG A CA 1
ATOM 792 C C . ARG A 1 93 ? 12.594 -1.336 -24.376 1.00 85.62 93 ARG A C 1
ATOM 794 O O . ARG A 1 93 ? 12.452 -1.658 -25.551 1.00 85.62 93 ARG A O 1
ATOM 801 N N . ASP A 1 94 ? 13.669 -0.729 -23.894 1.00 88.81 94 ASP A N 1
ATOM 802 C CA . ASP A 1 94 ? 14.869 -0.466 -24.669 1.00 88.81 94 ASP A CA 1
ATOM 803 C C . ASP A 1 94 ? 16.103 -0.984 -23.914 1.00 88.81 94 ASP A C 1
ATOM 805 O O . ASP A 1 94 ? 16.654 -0.275 -23.067 1.00 88.81 94 ASP A O 1
ATOM 809 N N . PRO A 1 95 ? 16.533 -2.226 -24.192 1.00 88.56 95 PRO A N 1
ATOM 810 C CA . PRO A 1 95 ? 17.734 -2.788 -23.590 1.00 88.56 95 PRO A CA 1
ATOM 811 C C . PRO A 1 95 ? 19.020 -2.125 -24.098 1.00 88.56 95 PRO A C 1
ATOM 813 O O . PRO A 1 95 ? 20.052 -2.242 -23.443 1.00 88.56 95 PRO A O 1
ATOM 816 N N . SER A 1 96 ? 18.987 -1.428 -25.245 1.00 88.06 96 SER A N 1
ATOM 817 C CA . SER A 1 96 ? 20.192 -0.871 -25.880 1.00 88.06 96 SER A CA 1
ATOM 818 C C . SER A 1 96 ? 20.906 0.155 -24.999 1.00 88.06 96 SER A C 1
ATOM 820 O O . SER A 1 96 ? 22.130 0.241 -25.034 1.00 88.06 96 SER A O 1
ATOM 822 N N . VAL A 1 97 ? 20.159 0.833 -24.121 1.00 88.44 97 VAL A N 1
ATOM 823 C CA . VAL A 1 97 ? 20.676 1.779 -23.121 1.00 88.44 97 VAL A CA 1
ATOM 824 C C . VAL A 1 97 ? 21.707 1.130 -22.186 1.00 88.44 97 VAL A C 1
ATOM 826 O O . VAL A 1 97 ? 22.615 1.803 -21.710 1.00 88.44 97 VAL A O 1
ATOM 829 N N . TYR A 1 98 ? 21.611 -0.179 -21.938 1.00 89.50 98 TYR A N 1
ATOM 830 C CA . TYR A 1 98 ? 22.572 -0.908 -21.102 1.00 89.50 98 TYR A CA 1
ATOM 831 C C . TYR A 1 98 ? 23.802 -1.402 -21.875 1.00 89.50 98 TYR A C 1
ATOM 833 O O . TYR A 1 98 ? 24.811 -1.735 -21.256 1.00 89.50 98 TYR A O 1
ATOM 841 N N . TYR A 1 99 ? 23.730 -1.444 -23.208 1.00 91.19 99 TYR A N 1
ATOM 842 C CA . TYR A 1 99 ? 24.755 -2.016 -24.087 1.00 91.19 99 TYR 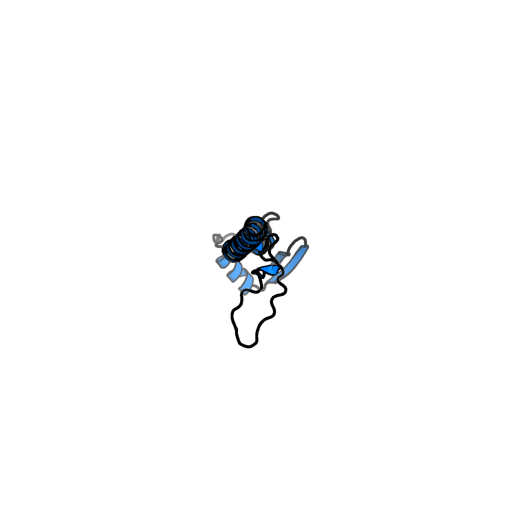A CA 1
ATOM 843 C C . TYR A 1 99 ? 25.395 -0.979 -25.021 1.00 91.19 99 TYR A C 1
ATOM 845 O O . TYR A 1 99 ? 26.050 -1.356 -25.989 1.00 91.19 99 TYR A O 1
ATOM 853 N N . GLU A 1 100 ? 25.242 0.319 -24.738 1.00 92.25 100 GLU A N 1
ATOM 854 C CA . GLU A 1 100 ? 25.727 1.423 -25.584 1.00 92.25 100 GLU A CA 1
ATOM 855 C C . GLU A 1 100 ? 27.194 1.237 -26.007 1.00 92.25 100 GLU A C 1
ATOM 857 O O . GLU A 1 100 ? 27.518 1.282 -27.190 1.00 92.25 100 GLU A O 1
ATOM 862 N N . GLN A 1 101 ? 28.072 0.888 -25.062 1.00 93.12 101 GLN A N 1
ATOM 863 C CA . GLN A 1 101 ? 29.495 0.659 -25.341 1.00 93.12 101 GLN A CA 1
ATOM 864 C C . GLN A 1 101 ? 29.751 -0.518 -26.293 1.00 93.12 101 GLN A C 1
ATOM 866 O O . GLN A 1 101 ? 30.683 -0.485 -27.100 1.00 93.12 101 GLN A O 1
ATOM 871 N N . GLU A 1 102 ? 28.961 -1.587 -26.187 1.00 93.38 102 GLU A N 1
ATOM 872 C CA . GLU A 1 102 ? 29.096 -2.756 -27.057 1.00 93.38 102 GLU A CA 1
ATOM 873 C C . GLU A 1 102 ? 28.604 -2.442 -28.467 1.00 93.38 102 GLU A C 1
ATOM 875 O O . GLU A 1 102 ? 29.260 -2.823 -29.440 1.00 93.38 102 GLU A O 1
ATOM 880 N N . ILE A 1 103 ? 27.496 -1.705 -28.562 1.00 95.00 103 ILE A N 1
ATOM 881 C CA . ILE A 1 103 ? 26.929 -1.207 -29.815 1.00 95.00 103 ILE A CA 1
ATOM 882 C C . ILE A 1 103 ? 27.941 -0.297 -30.514 1.00 95.00 103 ILE A C 1
ATOM 884 O O . ILE A 1 103 ? 28.254 -0.522 -31.681 1.00 95.00 103 ILE A O 1
ATOM 888 N N . ASP A 1 104 ? 28.526 0.663 -29.800 1.00 95.44 104 ASP A N 1
ATOM 889 C CA . ASP A 1 104 ? 29.525 1.583 -30.347 1.00 95.44 104 ASP A CA 1
ATOM 890 C C . ASP A 1 104 ? 30.762 0.854 -30.859 1.00 95.44 104 ASP A C 1
ATOM 892 O O . ASP A 1 104 ? 31.228 1.107 -31.974 1.00 95.44 104 ASP A O 1
ATOM 896 N N . ARG A 1 105 ? 31.279 -0.100 -30.079 1.00 95.88 105 ARG A N 1
ATOM 897 C CA . ARG A 1 105 ? 32.410 -0.929 -30.504 1.00 95.88 105 ARG A CA 1
ATOM 898 C C . ARG A 1 105 ? 32.071 -1.741 -31.755 1.00 95.88 105 ARG A C 1
AT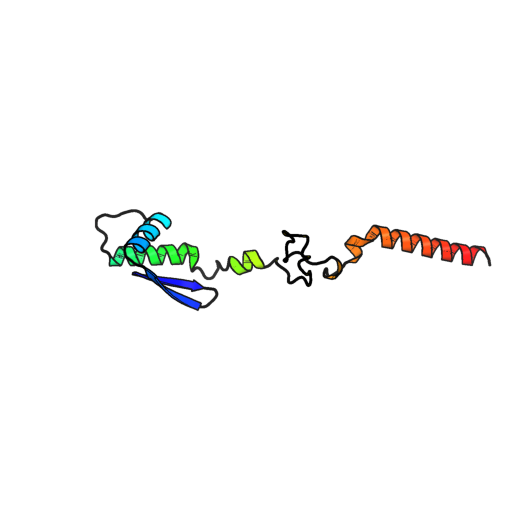OM 900 O O . ARG A 1 105 ? 32.902 -1.831 -32.656 1.00 95.88 105 ARG A O 1
ATOM 907 N N . SER A 1 106 ? 30.869 -2.317 -31.825 1.00 95.69 106 SER A N 1
ATOM 908 C CA . SER A 1 106 ? 30.412 -3.062 -33.004 1.00 95.69 106 SER A CA 1
ATOM 909 C C . SER A 1 106 ? 30.327 -2.155 -34.230 1.00 95.69 106 SER A C 1
ATOM 911 O O . SER A 1 106 ? 30.866 -2.492 -35.282 1.00 95.69 106 SER A O 1
ATOM 913 N N . ASN A 1 107 ? 29.737 -0.968 -34.075 1.00 95.44 107 ASN A N 1
ATOM 914 C CA . ASN A 1 107 ? 29.616 0.028 -35.138 1.00 95.44 107 ASN A CA 1
ATOM 915 C C . ASN A 1 107 ? 30.991 0.460 -35.670 1.00 95.44 107 ASN A C 1
ATOM 917 O O . ASN A 1 107 ? 31.177 0.575 -36.882 1.00 95.44 107 ASN A O 1
ATOM 921 N N . GLN A 1 108 ? 31.971 0.668 -34.783 1.00 96.31 108 GLN A N 1
ATOM 922 C CA . GLN A 1 108 ? 33.345 0.992 -35.177 1.00 96.31 108 GLN A CA 1
ATOM 923 C C . GLN A 1 108 ? 33.988 -0.138 -35.987 1.00 96.31 108 GLN A C 1
ATOM 925 O O . GLN A 1 108 ? 34.557 0.119 -37.047 1.00 96.31 108 GLN A O 1
ATOM 930 N N . TRP A 1 109 ? 33.866 -1.388 -35.536 1.00 95.44 109 TRP A N 1
ATOM 931 C CA . TRP A 1 109 ? 34.412 -2.537 -36.262 1.00 95.44 109 TRP A CA 1
ATOM 932 C C . TRP A 1 109 ? 33.763 -2.736 -37.631 1.00 95.44 109 TRP A C 1
ATOM 934 O O . TRP A 1 109 ? 34.461 -3.014 -38.608 1.00 95.44 109 TRP A O 1
ATOM 944 N N . GLU A 1 110 ? 32.445 -2.571 -37.728 1.00 94.75 110 GLU A N 1
ATOM 945 C CA . GLU A 1 110 ? 31.730 -2.636 -39.003 1.00 94.75 110 GLU A CA 1
ATOM 946 C C . GLU A 1 110 ? 32.190 -1.535 -39.960 1.00 94.75 110 GLU A C 1
ATOM 948 O O . GLU A 1 110 ? 32.471 -1.807 -41.132 1.00 94.75 110 GLU A O 1
ATOM 953 N N . TYR A 1 111 ? 32.335 -0.308 -39.455 1.00 94.00 111 TYR A N 1
ATOM 954 C CA . TYR A 1 111 ? 32.846 0.821 -40.223 1.00 94.00 111 TYR A CA 1
ATOM 955 C C . TYR A 1 111 ? 34.264 0.558 -40.748 1.00 94.00 111 TYR A C 1
ATOM 957 O O . TYR A 1 111 ? 34.512 0.678 -41.950 1.00 94.00 111 TYR A O 1
ATOM 965 N N . GLU A 1 112 ? 35.187 0.127 -39.887 1.00 94.38 112 GLU A N 1
ATOM 966 C CA . GLU A 1 112 ? 36.561 -0.197 -40.281 1.00 94.38 112 GLU A CA 1
ATOM 967 C C . GLU A 1 112 ? 36.612 -1.321 -41.323 1.00 94.38 112 GLU A C 1
ATOM 969 O O . GLU A 1 112 ? 37.347 -1.224 -42.312 1.00 94.38 112 GLU A O 1
ATOM 974 N N . ALA A 1 113 ? 35.803 -2.370 -41.154 1.00 93.25 113 ALA A N 1
ATOM 975 C CA . ALA A 1 113 ? 35.719 -3.477 -42.101 1.00 93.25 113 ALA A CA 1
ATOM 976 C C . ALA A 1 113 ? 35.208 -3.026 -43.478 1.00 93.25 113 ALA A C 1
ATOM 978 O O . ALA A 1 113 ? 35.705 -3.492 -44.510 1.00 93.25 113 ALA A O 1
ATOM 979 N N . LEU A 1 114 ? 34.236 -2.109 -43.519 1.00 92.19 114 LEU A N 1
ATOM 980 C CA . LEU A 1 114 ? 33.762 -1.501 -44.762 1.00 92.19 114 LEU A CA 1
ATOM 981 C C . LEU A 1 114 ? 34.855 -0.649 -45.409 1.00 92.19 114 LEU A C 1
ATOM 983 O O . LEU A 1 114 ? 35.152 -0.850 -46.587 1.00 92.19 114 LEU A O 1
ATOM 987 N N . CYS A 1 115 ? 35.512 0.233 -44.652 1.00 90.88 115 CYS A N 1
ATOM 988 C CA . CYS A 1 115 ? 36.624 1.040 -45.154 1.00 90.88 115 CYS A CA 1
ATOM 989 C C . CYS A 1 115 ? 37.725 0.170 -45.774 1.00 90.88 115 CYS A C 1
ATOM 991 O O . CYS A 1 115 ? 38.186 0.456 -46.877 1.00 90.88 115 CYS A O 1
ATOM 993 N N . GLN A 1 116 ? 38.099 -0.940 -45.133 1.00 89.75 116 GLN A N 1
ATOM 994 C CA . GLN A 1 116 ? 39.098 -1.866 -45.673 1.00 89.75 116 GLN A CA 1
ATOM 995 C C . GLN A 1 116 ? 38.681 -2.518 -46.999 1.00 89.75 116 GLN A C 1
ATOM 997 O O . GLN A 1 116 ? 39.548 -2.812 -47.823 1.00 89.75 116 GLN A O 1
ATOM 1002 N N . LYS A 1 117 ? 37.384 -2.759 -47.225 1.00 87.25 117 LYS A N 1
ATOM 1003 C CA . LYS A 1 117 ? 36.881 -3.290 -48.503 1.00 87.25 117 LYS A CA 1
ATOM 1004 C C . LYS A 1 117 ? 36.966 -2.253 -49.621 1.00 87.25 117 LYS A C 1
ATOM 1006 O O . LYS A 1 117 ? 37.337 -2.613 -50.732 1.00 87.25 117 LYS A O 1
ATOM 1011 N N . PHE A 1 118 ? 36.667 -0.988 -49.327 1.00 79.31 118 PHE A N 1
ATOM 1012 C CA . PHE A 1 118 ? 36.729 0.096 -50.313 1.00 79.31 118 PHE A CA 1
ATOM 1013 C C . PHE A 1 118 ? 38.156 0.569 -50.618 1.00 79.31 118 PHE A C 1
ATOM 1015 O O . PHE A 1 118 ? 38.410 1.005 -51.729 1.00 79.31 118 PHE A O 1
ATOM 1022 N N . VAL A 1 119 ? 39.100 0.439 -49.679 1.00 68.81 119 VAL A N 1
ATOM 1023 C CA . VAL A 1 119 ? 40.529 0.763 -49.894 1.00 68.81 119 VAL A CA 1
ATOM 1024 C C . VAL A 1 119 ? 41.258 -0.298 -50.740 1.00 68.81 119 VAL A C 1
ATOM 1026 O O . VAL A 1 119 ? 42.346 -0.043 -51.248 1.00 68.81 119 VAL A O 1
ATOM 1029 N N . LYS A 1 120 ? 40.685 -1.500 -50.893 1.00 57.62 120 LYS A N 1
ATOM 1030 C CA . LYS A 1 120 ? 41.255 -2.609 -51.684 1.00 57.62 120 LYS A CA 1
ATOM 1031 C C . LYS A 1 120 ? 40.694 -2.723 -53.115 1.00 57.62 120 LYS A C 1
ATOM 1033 O O . LYS A 1 120 ? 41.029 -3.692 -53.796 1.00 57.62 120 LYS A O 1
ATOM 1038 N N . LEU A 1 121 ? 39.855 -1.778 -53.545 1.00 50.84 121 LEU A N 1
ATOM 1039 C CA . LEU A 1 121 ? 39.405 -1.587 -54.933 1.00 50.84 121 LEU A CA 1
ATOM 1040 C C . LEU A 1 121 ? 40.225 -0.476 -55.593 1.00 50.84 121 LEU A C 1
ATOM 1042 O O . LEU A 1 121 ? 40.518 -0.627 -56.798 1.00 50.84 121 LEU A O 1
#

Sequence (121 aa):
MKLKIRYENEFQTIELDAKATDEMWVSLSLDCDDNMTQEEKEQAIQNAWDKQYNRPDYNNWHKFNRHRGFTRKKLDEKINAVDEFEPLIEEVRDPSVYYEQEIDRSNQWEYEALCQKFVKL

Mean predicted aligned error: 13.69 Å

Radius of gyration: 29.61 Å; Cα contacts (8 Å, |Δi|>4): 75; chains: 1; bounding box: 63×34×85 Å